Protein AF-A0A7X6UZK4-F1 (afdb_monomer_lite)

Foldseek 3Di:
DPPPPDPLQDDPPVVLVVQLVCQLVPDPCVVVPPDSVLSSQLSVQLQVQLSSVAPPVRCVVCVVSSVVSSVVSSVVSVPDPPDDD

Structure (mmCIF, N/CA/C/O backbone):
data_AF-A0A7X6UZK4-F1
#
_entry.id   AF-A0A7X6UZK4-F1
#
loop_
_atom_site.group_PDB
_atom_site.id
_atom_site.type_symbol
_atom_site.label_atom_id
_atom_site.label_alt_id
_atom_site.label_comp_id
_atom_site.label_asym_id
_atom_site.label_entity_id
_atom_site.label_seq_id
_atom_site.pdbx_PDB_ins_code
_atom_site.Cartn_x
_atom_site.Cartn_y
_atom_site.Cartn_z
_atom_site.occupancy
_atom_site.B_iso_or_equiv
_atom_site.auth_seq_id
_atom_site.auth_comp_id
_atom_site.auth_asym_id
_atom_site.auth_atom_id
_atom_site.pdbx_PDB_model_num
ATOM 1 N N . MET A 1 1 ? -0.855 34.009 6.506 1.00 35.38 1 MET A N 1
ATOM 2 C CA . MET A 1 1 ? -1.272 32.730 7.122 1.00 35.38 1 MET A CA 1
ATOM 3 C C . MET A 1 1 ? -0.849 31.612 6.186 1.00 35.38 1 MET A C 1
ATOM 5 O O . MET A 1 1 ? -1.402 31.514 5.100 1.00 35.38 1 MET A O 1
ATOM 9 N N . LEU A 1 2 ? 0.176 30.839 6.544 1.00 40.25 2 LEU A N 1
ATOM 10 C CA . LEU A 1 2 ? 0.567 29.660 5.770 1.00 40.25 2 LEU A CA 1
ATOM 11 C C . LEU A 1 2 ? -0.531 28.607 5.948 1.00 40.25 2 LEU A C 1
ATOM 13 O O . LEU A 1 2 ? -0.683 28.047 7.032 1.00 40.25 2 LEU A O 1
ATOM 17 N N . GLN A 1 3 ? -1.335 28.386 4.906 1.00 39.66 3 GLN A N 1
ATOM 18 C CA . GLN A 1 3 ? -2.220 27.230 4.821 1.00 39.66 3 GLN A CA 1
ATOM 19 C C . GLN A 1 3 ? -1.341 25.980 4.792 1.00 39.66 3 GLN A C 1
ATOM 21 O O . GLN A 1 3 ? -0.849 25.565 3.743 1.00 39.66 3 GLN A O 1
ATOM 26 N N . VAL A 1 4 ? -1.134 25.381 5.963 1.00 44.09 4 VAL A N 1
ATOM 27 C CA . VAL A 1 4 ? -0.650 24.008 6.084 1.00 44.09 4 VAL A CA 1
ATOM 28 C C . VAL A 1 4 ? -1.804 23.129 5.614 1.00 44.09 4 VAL A C 1
ATOM 30 O O . VAL A 1 4 ? -2.636 22.681 6.401 1.00 44.09 4 VAL A O 1
ATOM 33 N N . ASN A 1 5 ? -1.926 22.995 4.292 1.00 44.28 5 ASN A N 1
ATOM 34 C CA . ASN A 1 5 ? -2.872 22.092 3.662 1.00 44.28 5 ASN A CA 1
ATOM 35 C C . ASN A 1 5 ? -2.666 20.715 4.283 1.00 44.28 5 ASN A C 1
ATOM 37 O O . ASN A 1 5 ? -1.574 20.160 4.192 1.00 44.28 5 ASN A O 1
ATOM 41 N N . ALA A 1 6 ? -3.711 20.258 4.974 1.00 43.19 6 ALA A N 1
ATOM 42 C CA . ALA A 1 6 ? -3.891 18.954 5.584 1.00 43.19 6 ALA A CA 1
ATOM 43 C C . ALA A 1 6 ? -2.733 17.986 5.312 1.00 43.19 6 ALA A C 1
ATOM 45 O O . ALA A 1 6 ? -2.634 17.428 4.218 1.00 43.19 6 ALA A O 1
ATOM 46 N N . PHE A 1 7 ? -1.909 17.731 6.334 1.00 46.25 7 PHE A N 1
ATOM 47 C CA . PHE A 1 7 ? -1.245 16.440 6.471 1.00 46.25 7 PHE A CA 1
ATOM 48 C C . PHE A 1 7 ? -2.357 15.396 6.311 1.00 46.25 7 PHE A C 1
ATOM 50 O O . PHE A 1 7 ? -3.124 15.138 7.244 1.00 46.25 7 PHE A O 1
ATOM 57 N N . ALA A 1 8 ? -2.534 14.881 5.090 1.00 56.47 8 ALA A N 1
ATOM 58 C CA . ALA A 1 8 ? -3.374 13.731 4.828 1.00 56.47 8 ALA A CA 1
ATOM 59 C C . ALA A 1 8 ? -2.956 12.711 5.881 1.00 56.47 8 ALA A C 1
ATOM 61 O O . ALA A 1 8 ? -1.759 12.494 6.036 1.00 56.47 8 ALA A O 1
ATOM 62 N N . GLN A 1 9 ? -3.898 12.227 6.695 1.00 63.19 9 GLN A N 1
ATOM 63 C CA . GLN A 1 9 ? -3.611 11.344 7.826 1.00 63.19 9 GLN A CA 1
ATOM 64 C C . GLN A 1 9 ? -2.879 10.098 7.319 1.00 63.19 9 GLN A C 1
ATOM 66 O O . GLN A 1 9 ? -3.518 9.103 6.972 1.00 63.19 9 GLN A O 1
ATOM 71 N N . ARG A 1 10 ? -1.549 10.192 7.242 1.00 76.88 10 ARG A N 1
ATOM 72 C CA . ARG A 1 10 ? -0.667 9.122 6.807 1.00 76.88 10 ARG A CA 1
ATOM 73 C C . ARG A 1 10 ? -0.783 7.999 7.805 1.00 76.88 10 ARG A C 1
ATOM 75 O O . ARG A 1 10 ? -1.105 8.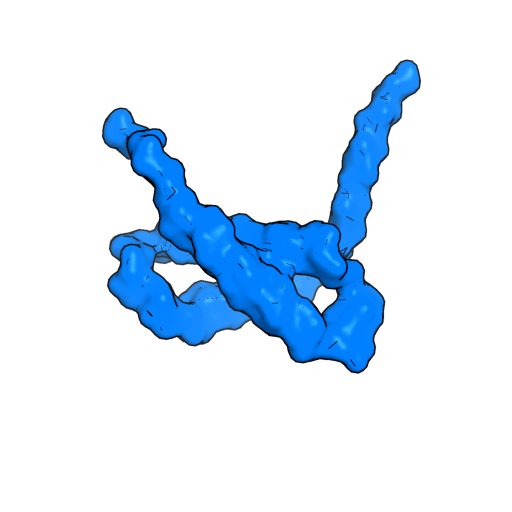208 8.983 1.00 76.88 10 ARG A O 1
ATOM 82 N N . TYR A 1 11 ? -0.579 6.792 7.312 1.00 90.12 11 TYR A N 1
ATOM 83 C CA . TYR A 1 11 ? -0.557 5.657 8.211 1.00 90.12 11 TYR A CA 1
ATOM 84 C C . TYR A 1 11 ? 0.746 5.721 9.018 1.00 90.12 11 TYR A C 1
ATOM 86 O O . TYR A 1 11 ? 1.684 6.421 8.626 1.00 90.12 11 TYR A O 1
ATOM 94 N N . PRO A 1 12 ? 0.825 5.042 10.172 1.00 94.06 12 PRO A N 1
ATOM 95 C CA . PRO A 1 12 ? 2.095 4.910 10.871 1.00 94.06 12 PRO A CA 1
ATOM 96 C C . PRO A 1 12 ? 3.173 4.378 9.919 1.00 94.06 12 PRO A C 1
ATOM 98 O O . PRO A 1 12 ? 2.902 3.474 9.132 1.00 94.06 12 PRO A O 1
ATOM 101 N N . VAL A 1 13 ? 4.392 4.916 10.005 1.00 92.12 13 VAL A N 1
ATOM 102 C CA . VAL A 1 13 ? 5.478 4.637 9.044 1.00 92.12 13 VAL A CA 1
ATOM 103 C C . VAL A 1 13 ? 5.742 3.138 8.874 1.00 92.12 13 VAL A C 1
ATOM 105 O O . VAL A 1 13 ? 5.893 2.672 7.752 1.00 92.12 13 VAL A O 1
ATOM 108 N N . LEU A 1 14 ? 5.721 2.368 9.967 1.00 94.38 14 LEU A N 1
ATOM 109 C CA . LEU A 1 14 ? 5.907 0.912 9.917 1.00 94.38 14 LEU A CA 1
ATOM 110 C C . LEU A 1 14 ? 4.828 0.205 9.083 1.00 94.38 14 LEU A C 1
ATOM 112 O O . LEU A 1 14 ? 5.128 -0.740 8.365 1.00 94.38 14 LEU A O 1
ATOM 116 N N . VAL A 1 15 ? 3.587 0.696 9.132 1.00 94.12 15 VAL A N 1
ATOM 117 C CA . VAL A 1 15 ? 2.482 0.165 8.325 1.00 94.12 15 VAL A CA 1
ATOM 118 C C . VAL A 1 15 ? 2.669 0.537 6.857 1.00 94.12 15 VAL A C 1
ATOM 120 O O . VAL A 1 15 ? 2.420 -0.289 5.987 1.00 94.12 15 VAL A O 1
ATOM 123 N N . GLU A 1 16 ? 3.115 1.760 6.558 1.00 92.75 16 GLU A N 1
ATOM 124 C CA . GLU A 1 16 ? 3.415 2.155 5.174 1.00 92.75 16 GLU A CA 1
ATOM 125 C C . GLU A 1 16 ? 4.542 1.308 4.580 1.00 92.75 16 GLU A C 1
ATOM 127 O O . GLU A 1 16 ? 4.429 0.862 3.438 1.00 92.75 16 GLU A O 1
ATOM 132 N N . TYR A 1 17 ? 5.582 1.033 5.370 1.00 93.62 17 TYR A N 1
ATOM 133 C CA . TYR A 1 17 ? 6.680 0.158 4.974 1.00 93.62 17 TYR A CA 1
ATOM 134 C C . TYR A 1 17 ? 6.187 -1.264 4.690 1.00 93.62 17 TYR A C 1
ATOM 136 O O . TYR A 1 17 ? 6.464 -1.817 3.630 1.00 93.62 17 TYR A O 1
ATOM 144 N N . GLU A 1 18 ? 5.369 -1.831 5.578 1.00 93.81 18 GLU A N 1
ATOM 145 C CA . GLU A 1 18 ? 4.815 -3.170 5.381 1.00 93.81 18 GLU A CA 1
ATOM 146 C C . GLU A 1 18 ? 3.894 -3.251 4.152 1.00 93.81 18 GLU A C 1
ATOM 148 O O . GLU A 1 18 ? 3.956 -4.212 3.385 1.00 93.81 18 GLU A O 1
ATOM 153 N N . LEU A 1 19 ? 3.051 -2.238 3.926 1.00 92.81 19 LEU A N 1
ATOM 154 C CA . LEU A 1 19 ? 2.202 -2.163 2.734 1.00 92.81 19 LEU A CA 1
ATOM 155 C C . LEU A 1 19 ? 3.036 -2.077 1.450 1.00 92.81 19 LEU A C 1
ATOM 157 O O . LEU A 1 19 ? 2.669 -2.692 0.447 1.00 92.81 19 LEU A O 1
ATOM 161 N N . MET A 1 20 ? 4.150 -1.343 1.484 1.00 92.88 20 MET A N 1
ATOM 162 C CA . MET A 1 20 ? 5.082 -1.238 0.364 1.00 92.88 20 MET A CA 1
ATOM 163 C C . MET A 1 20 ? 5.730 -2.588 0.052 1.00 92.88 20 MET A C 1
ATOM 165 O O . MET A 1 20 ? 5.624 -3.068 -1.075 1.00 92.88 2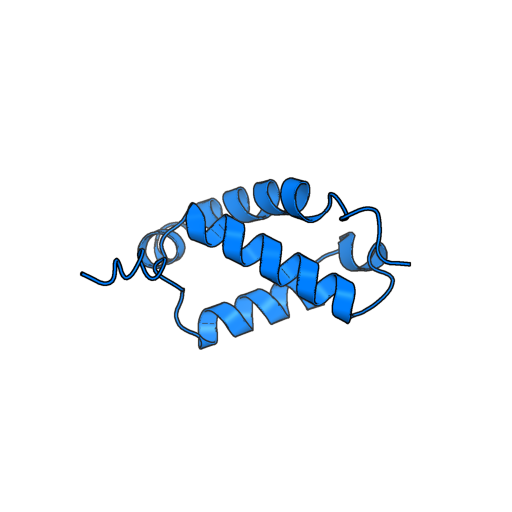0 MET A O 1
ATOM 169 N N . GLU A 1 21 ? 6.331 -3.229 1.056 1.00 91.81 21 GLU A N 1
ATOM 170 C CA . GLU A 1 21 ? 6.974 -4.541 0.923 1.00 91.81 21 GLU A CA 1
ATOM 171 C C . GLU A 1 21 ? 5.990 -5.596 0.404 1.00 91.81 21 GLU A C 1
ATOM 173 O O . GLU A 1 21 ? 6.292 -6.346 -0.526 1.00 91.81 21 GLU A O 1
ATOM 178 N N . ARG A 1 22 ? 4.760 -5.615 0.934 1.00 90.31 22 ARG A N 1
ATOM 179 C CA . ARG A 1 22 ? 3.697 -6.523 0.471 1.00 90.31 22 ARG A CA 1
ATOM 180 C C . ARG A 1 22 ? 3.248 -6.231 -0.960 1.00 90.31 22 ARG A C 1
ATOM 182 O O . ARG A 1 22 ? 2.922 -7.165 -1.685 1.00 90.31 22 ARG A O 1
ATOM 189 N N . CYS A 1 23 ? 3.216 -4.968 -1.382 1.00 90.50 23 CYS A N 1
ATOM 190 C CA . CYS A 1 23 ? 2.878 -4.616 -2.761 1.00 90.50 23 CYS A CA 1
ATOM 191 C C . CYS A 1 23 ? 3.964 -5.086 -3.738 1.00 90.50 23 CYS A C 1
ATOM 193 O O . CYS A 1 23 ? 3.656 -5.735 -4.735 1.00 90.50 23 CYS A O 1
ATOM 195 N N . ILE A 1 24 ? 5.232 -4.822 -3.418 1.00 87.81 24 ILE A N 1
ATOM 196 C CA . ILE A 1 24 ? 6.376 -5.200 -4.256 1.00 87.81 24 ILE A CA 1
ATOM 197 C C . ILE A 1 24 ? 6.500 -6.727 -4.357 1.00 87.81 24 ILE A C 1
ATOM 199 O O . ILE A 1 24 ? 6.683 -7.257 -5.451 1.00 87.81 24 ILE A O 1
ATOM 203 N N . SER A 1 25 ? 6.362 -7.438 -3.235 1.00 84.56 25 SER A N 1
ATOM 204 C CA . SER A 1 25 ? 6.493 -8.903 -3.181 1.00 84.56 25 SER A CA 1
ATOM 205 C C . SER A 1 25 ? 5.262 -9.663 -3.684 1.00 84.56 25 SER A C 1
ATOM 207 O O . SER A 1 25 ? 5.394 -10.779 -4.186 1.00 84.56 25 SER A O 1
ATOM 209 N N . GLY A 1 26 ? 4.064 -9.088 -3.537 1.00 74.06 26 GLY A N 1
ATOM 210 C CA . GLY A 1 26 ? 2.795 -9.781 -3.760 1.00 74.06 26 GLY A CA 1
ATOM 211 C C . GLY A 1 26 ? 2.100 -9.489 -5.089 1.00 74.06 26 GLY A C 1
ATOM 212 O O . GLY A 1 26 ? 1.204 -10.245 -5.470 1.00 74.06 26 GLY A O 1
ATOM 213 N N . ASP A 1 27 ? 2.449 -8.416 -5.807 1.00 62.62 27 ASP A N 1
ATOM 214 C CA . ASP A 1 27 ? 1.710 -8.073 -7.021 1.00 62.62 27 ASP A CA 1
ATOM 215 C C . ASP A 1 27 ? 2.103 -8.992 -8.187 1.00 62.62 27 ASP A C 1
ATOM 217 O O . ASP A 1 27 ? 3.210 -8.921 -8.714 1.00 62.62 27 ASP A O 1
ATOM 221 N N . ALA A 1 28 ? 1.180 -9.832 -8.660 1.00 54.44 28 ALA A N 1
ATOM 222 C CA . ALA A 1 28 ? 1.353 -10.593 -9.899 1.00 54.44 28 ALA A CA 1
ATOM 223 C C . ALA A 1 28 ? 1.563 -9.674 -11.126 1.00 54.44 28 ALA A C 1
ATOM 225 O O . ALA A 1 28 ? 2.151 -10.102 -12.124 1.00 54.44 28 ALA A O 1
ATOM 226 N N . ARG A 1 29 ? 1.133 -8.400 -11.047 1.00 56.12 29 ARG A N 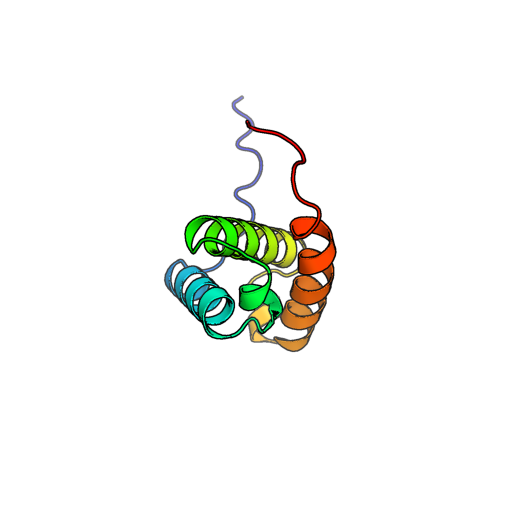1
ATOM 227 C CA . ARG A 1 29 ? 1.408 -7.351 -12.043 1.00 56.12 29 ARG A CA 1
ATOM 228 C C . ARG A 1 29 ? 2.838 -6.808 -11.973 1.00 56.12 29 ARG A C 1
ATOM 230 O O . ARG A 1 29 ? 3.225 -6.108 -12.906 1.00 56.12 29 ARG A O 1
ATOM 237 N N . SER A 1 30 ? 3.648 -7.170 -10.969 1.00 53.88 30 SER A N 1
ATOM 238 C CA . SER A 1 30 ? 5.102 -6.903 -10.952 1.00 53.88 30 SER A CA 1
ATOM 239 C C . SER A 1 30 ? 5.791 -7.391 -12.229 1.00 53.88 30 SER A C 1
ATOM 241 O O . SER A 1 30 ? 6.699 -6.735 -12.723 1.00 53.88 30 SER A O 1
ATOM 243 N N . ARG A 1 31 ? 5.271 -8.459 -12.854 1.00 55.41 31 ARG A N 1
ATOM 244 C CA . ARG A 1 31 ? 5.724 -8.966 -14.162 1.00 55.41 31 ARG A CA 1
ATOM 245 C C . ARG A 1 31 ? 5.596 -7.954 -15.309 1.00 55.41 31 ARG A C 1
ATOM 247 O O . ARG A 1 31 ? 6.267 -8.109 -16.320 1.00 55.41 31 ARG A O 1
ATOM 254 N N . GLY A 1 32 ? 4.723 -6.951 -15.183 1.00 62.09 32 GLY A N 1
ATOM 255 C CA . GLY A 1 32 ? 4.542 -5.874 -16.164 1.00 62.09 32 GLY A CA 1
ATOM 256 C C . GLY A 1 32 ? 5.428 -4.645 -15.923 1.00 62.09 32 GLY A C 1
ATOM 257 O O . GLY A 1 32 ? 5.457 -3.741 -16.765 1.00 62.09 32 GLY A O 1
ATOM 258 N N . TYR A 1 33 ? 6.138 -4.593 -14.793 1.00 70.00 33 TYR A N 1
ATOM 259 C CA . TYR A 1 33 ? 7.081 -3.531 -14.461 1.00 70.00 33 TYR A CA 1
ATOM 260 C C . TYR A 1 33 ? 8.502 -4.015 -14.740 1.00 70.00 33 TYR A C 1
ATOM 262 O O . TYR A 1 33 ? 9.010 -4.925 -14.098 1.00 70.00 33 TYR A O 1
ATOM 270 N N . ASN A 1 34 ? 9.157 -3.384 -15.713 1.00 71.75 34 ASN A N 1
ATOM 271 C CA . ASN A 1 34 ? 10.476 -3.814 -16.188 1.00 71.75 34 ASN A CA 1
ATOM 272 C C . ASN A 1 34 ? 11.617 -3.498 -15.205 1.00 71.75 34 ASN A C 1
ATOM 274 O O . ASN A 1 34 ? 12.743 -3.933 -15.425 1.00 71.75 34 ASN A O 1
ATOM 278 N N . THR A 1 35 ? 11.353 -2.703 -14.164 1.00 81.19 35 THR A N 1
ATOM 279 C CA . THR A 1 35 ? 12.340 -2.316 -13.153 1.00 81.19 35 THR A CA 1
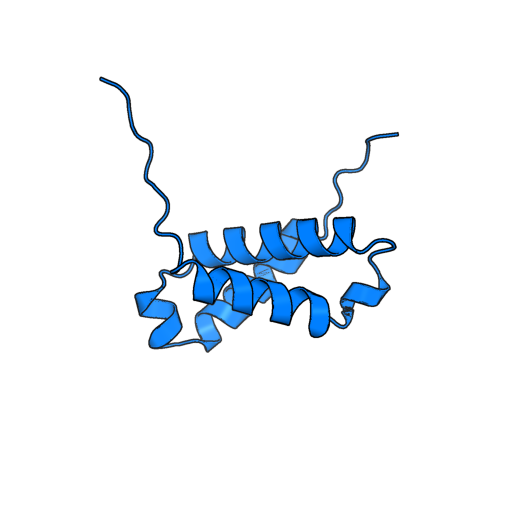ATOM 280 C C . THR A 1 35 ? 11.708 -2.274 -11.767 1.00 81.19 35 THR A C 1
ATOM 282 O O . THR A 1 35 ? 10.521 -1.968 -11.615 1.00 81.19 35 THR A O 1
ATOM 285 N N . HIS A 1 36 ? 12.530 -2.539 -10.751 1.00 82.50 36 HIS A N 1
ATOM 286 C CA . HIS A 1 36 ? 12.144 -2.414 -9.347 1.00 82.50 36 HIS A CA 1
ATOM 287 C C . HIS A 1 36 ? 11.679 -0.988 -9.011 1.00 82.50 36 HIS A C 1
ATOM 289 O O . HIS A 1 36 ? 10.660 -0.812 -8.351 1.00 82.50 36 HIS A O 1
ATOM 295 N N . ASP A 1 37 ? 12.350 0.030 -9.555 1.00 83.50 37 ASP A N 1
ATOM 296 C CA . ASP A 1 37 ? 11.981 1.438 -9.359 1.00 83.50 37 ASP A CA 1
ATOM 297 C C . ASP A 1 37 ? 10.576 1.748 -9.888 1.00 83.50 37 ASP A C 1
ATOM 299 O O . ASP A 1 37 ? 9.788 2.433 -9.236 1.00 83.50 37 ASP A O 1
ATOM 303 N N . ALA A 1 38 ? 10.220 1.213 -11.061 1.00 83.69 38 ALA A N 1
ATOM 304 C CA . ALA A 1 38 ? 8.894 1.421 -11.631 1.00 83.69 38 ALA A CA 1
ATOM 305 C C . ALA A 1 38 ? 7.804 0.739 -10.787 1.00 83.69 38 ALA A C 1
ATOM 307 O O . ALA A 1 38 ? 6.709 1.287 -10.640 1.00 83.69 38 ALA A O 1
ATOM 308 N N . LEU A 1 39 ? 8.117 -0.421 -10.200 1.00 86.00 39 LEU A N 1
ATOM 309 C CA . LEU A 1 39 ? 7.237 -1.122 -9.269 1.00 86.00 39 LEU A CA 1
ATOM 310 C C . LEU A 1 39 ? 7.082 -0.354 -7.947 1.00 86.00 39 LEU A C 1
ATOM 312 O O . LEU A 1 39 ? 5.958 -0.180 -7.482 1.00 86.00 39 LEU A O 1
ATOM 316 N N . GLN A 1 40 ? 8.169 0.184 -7.387 1.00 89.00 40 GLN A N 1
ATOM 317 C CA . GLN A 1 40 ? 8.130 1.048 -6.202 1.00 89.00 40 GLN A CA 1
ATOM 318 C C . GLN A 1 40 ? 7.256 2.284 -6.426 1.00 89.00 40 GLN A C 1
ATOM 320 O O . GLN A 1 40 ? 6.396 2.585 -5.599 1.00 89.00 40 GLN A O 1
ATOM 325 N N . VAL A 1 41 ? 7.424 2.977 -7.557 1.00 89.38 41 VAL A N 1
ATOM 326 C CA . VAL A 1 41 ? 6.611 4.157 -7.903 1.00 89.38 41 VAL A CA 1
ATOM 327 C C . VAL A 1 41 ? 5.133 3.790 -8.034 1.00 89.38 41 VAL A C 1
ATOM 329 O O . VAL A 1 41 ? 4.262 4.511 -7.541 1.00 89.38 41 VAL A O 1
ATOM 332 N N . PHE A 1 42 ? 4.831 2.656 -8.666 1.00 89.50 42 PHE A N 1
ATOM 333 C CA . PHE A 1 42 ? 3.463 2.164 -8.776 1.00 89.50 42 PHE A CA 1
ATOM 334 C C . PHE A 1 42 ? 2.847 1.832 -7.410 1.00 89.50 42 PHE A C 1
ATOM 336 O O . PHE A 1 42 ? 1.721 2.254 -7.125 1.00 89.50 42 PHE A O 1
ATOM 343 N N . CYS A 1 43 ? 3.579 1.112 -6.559 1.00 91.56 43 CYS A N 1
ATOM 344 C CA . CYS A 1 43 ? 3.130 0.751 -5.221 1.00 91.56 43 CYS A CA 1
ATOM 345 C C . CYS A 1 43 ? 2.907 1.992 -4.354 1.00 91.56 43 CYS A C 1
ATOM 347 O O . CYS A 1 43 ? 1.840 2.120 -3.753 1.00 91.56 43 CYS A O 1
ATOM 349 N N . ALA A 1 44 ? 3.839 2.950 -4.368 1.00 92.06 44 ALA A N 1
ATOM 350 C CA . ALA A 1 44 ? 3.693 4.225 -3.670 1.00 92.06 44 ALA A CA 1
ATOM 351 C C . ALA A 1 44 ? 2.423 4.966 -4.107 1.00 92.06 44 ALA A C 1
ATOM 353 O O . ALA A 1 44 ? 1.575 5.276 -3.270 1.00 92.06 44 ALA A O 1
ATOM 354 N N . CYS A 1 45 ? 2.230 5.151 -5.418 1.00 92.44 45 CYS A N 1
ATOM 355 C CA . CYS A 1 45 ? 1.030 5.794 -5.958 1.00 92.44 45 CYS A CA 1
ATOM 356 C C . CYS A 1 45 ? -0.252 5.087 -5.496 1.00 92.44 45 CYS A C 1
ATOM 358 O O . CYS A 1 45 ? -1.213 5.728 -5.066 1.00 92.44 45 CYS A O 1
ATOM 360 N N . THR A 1 46 ? -0.269 3.755 -5.566 1.00 92.75 46 THR A N 1
ATOM 361 C CA . THR A 1 46 ? -1.457 2.958 -5.246 1.00 92.75 46 THR A CA 1
ATOM 362 C C . THR A 1 46 ? -1.809 3.053 -3.761 1.00 92.75 46 THR A C 1
ATOM 364 O O . THR A 1 46 ? -2.977 3.252 -3.414 1.00 92.75 46 THR A O 1
ATOM 367 N N . ILE A 1 47 ? -0.806 2.958 -2.881 1.00 93.56 47 ILE A N 1
ATOM 368 C CA . ILE A 1 47 ? -0.974 3.090 -1.429 1.00 93.56 47 ILE A CA 1
ATOM 369 C C . ILE A 1 47 ? -1.480 4.492 -1.086 1.00 93.56 47 ILE A C 1
ATOM 371 O O . ILE A 1 47 ? -2.480 4.620 -0.379 1.00 93.56 47 ILE A O 1
ATOM 375 N N . GLU A 1 48 ? -0.853 5.540 -1.623 1.00 93.50 48 GLU A N 1
ATOM 376 C CA . GLU A 1 48 ? -1.247 6.928 -1.363 1.00 93.50 48 GLU A CA 1
ATOM 377 C C . GLU A 1 48 ? -2.694 7.206 -1.793 1.00 93.50 48 GLU A C 1
ATOM 379 O O . GLU A 1 48 ? -3.473 7.820 -1.061 1.00 93.50 48 GLU A O 1
ATOM 384 N N . GLU A 1 49 ? -3.098 6.734 -2.972 1.00 93.06 49 GLU A N 1
ATOM 385 C CA . GLU A 1 49 ? -4.467 6.892 -3.463 1.00 93.06 49 GLU A CA 1
ATOM 386 C C . GLU A 1 49 ? -5.490 6.115 -2.622 1.00 93.06 49 GLU A C 1
ATOM 388 O O . GLU A 1 49 ? -6.587 6.623 -2.363 1.00 93.06 49 GLU A O 1
ATOM 393 N N . ALA A 1 50 ? -5.133 4.928 -2.126 1.00 93.38 50 ALA A N 1
ATOM 394 C CA . ALA A 1 50 ? -5.978 4.170 -1.207 1.00 93.38 50 ALA A CA 1
ATOM 395 C C . ALA A 1 50 ? -6.135 4.886 0.148 1.00 93.38 50 ALA A C 1
ATOM 397 O O . ALA A 1 50 ? -7.250 5.004 0.668 1.00 93.38 50 ALA A O 1
ATOM 398 N N . GLN A 1 51 ? -5.049 5.438 0.695 1.00 93.88 51 GLN A N 1
ATOM 399 C CA . GLN A 1 51 ? -5.054 6.183 1.958 1.00 93.88 51 GLN A CA 1
ATO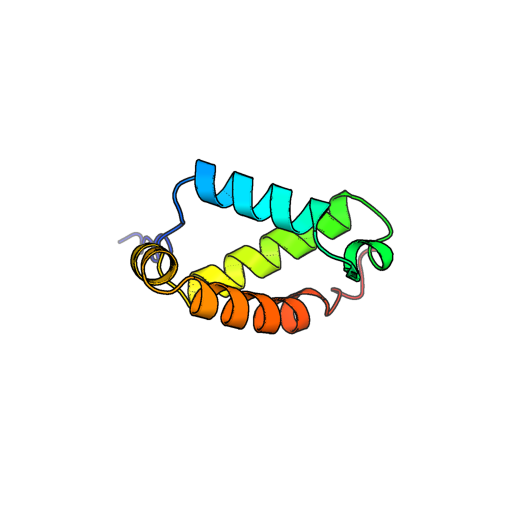M 400 C C . GLN A 1 51 ? -5.889 7.471 1.890 1.00 93.88 51 GLN A C 1
ATOM 402 O O . GLN A 1 51 ? -6.552 7.828 2.866 1.00 93.88 51 GLN A O 1
ATOM 407 N N . LYS A 1 52 ? -5.952 8.137 0.726 1.00 91.69 52 LYS A N 1
ATOM 408 C CA . LYS A 1 52 ? -6.865 9.278 0.503 1.00 91.69 52 LYS A CA 1
ATOM 409 C C . LYS A 1 52 ? -8.339 8.897 0.681 1.00 91.69 52 LYS A C 1
ATOM 411 O O . LYS A 1 52 ? -9.166 9.766 0.956 1.00 91.69 52 LYS A O 1
ATOM 416 N N . LYS A 1 53 ? -8.692 7.619 0.502 1.00 92.44 53 LYS A N 1
ATOM 417 C CA . LYS A 1 53 ? -10.069 7.110 0.611 1.00 92.44 53 LYS A CA 1
ATOM 418 C C . LYS A 1 53 ? -10.354 6.437 1.949 1.00 92.44 53 LYS A C 1
ATOM 420 O O . LYS A 1 53 ? -11.485 6.502 2.429 1.00 92.44 53 LYS A O 1
ATOM 425 N N . VAL A 1 54 ? -9.356 5.802 2.557 1.00 93.44 54 VAL A N 1
ATOM 426 C CA . VAL A 1 54 ? -9.523 5.016 3.782 1.00 93.44 54 VAL A CA 1
ATOM 427 C C . VAL A 1 54 ? -8.568 5.528 4.851 1.00 93.44 54 VAL A C 1
ATOM 429 O O . VAL A 1 54 ? -7.355 5.423 4.722 1.00 93.44 54 VAL A O 1
ATOM 432 N N . LYS A 1 55 ? -9.110 6.052 5.955 1.00 92.19 55 LYS A N 1
ATOM 433 C CA . LYS A 1 55 ? -8.311 6.448 7.128 1.00 92.19 55 LYS A CA 1
ATOM 434 C C . LYS A 1 55 ? -7.771 5.220 7.861 1.00 92.19 55 LYS A C 1
ATOM 436 O O . LYS A 1 55 ? -8.460 4.204 7.930 1.00 92.19 55 LYS A O 1
ATOM 441 N N . TYR A 1 56 ? -6.623 5.348 8.527 1.00 91.31 56 TYR A N 1
ATOM 442 C CA . TYR A 1 56 ? -5.971 4.233 9.230 1.00 91.31 56 TYR A CA 1
ATOM 443 C C . TYR A 1 56 ? -6.897 3.506 10.222 1.00 91.31 56 TYR A C 1
ATOM 445 O O . TYR A 1 56 ? -7.054 2.290 10.168 1.00 91.31 56 TYR A O 1
ATOM 453 N N . LYS A 1 57 ? -7.626 4.252 11.067 1.00 91.38 57 LYS A N 1
ATOM 454 C CA . LYS A 1 57 ? -8.602 3.666 12.009 1.00 91.38 57 LYS A CA 1
ATOM 455 C C . LYS A 1 57 ? -9.709 2.862 11.312 1.00 91.38 57 LYS A C 1
ATOM 457 O O . LYS A 1 57 ? -10.248 1.934 11.905 1.00 91.38 57 LYS A O 1
ATOM 462 N N . ALA A 1 58 ? -10.084 3.237 10.088 1.00 89.56 58 ALA A N 1
ATOM 463 C CA . ALA A 1 58 ? -11.080 2.512 9.304 1.00 89.56 58 ALA A CA 1
ATOM 464 C C . ALA A 1 58 ? -10.478 1.261 8.653 1.00 89.56 58 ALA A C 1
ATOM 466 O O . ALA A 1 58 ? -11.146 0.232 8.643 1.00 89.56 58 ALA A O 1
ATOM 467 N N . MET A 1 59 ? -9.223 1.330 8.192 1.00 91.88 59 MET A N 1
ATOM 468 C CA . MET A 1 59 ? -8.479 0.162 7.711 1.00 91.88 59 MET A CA 1
ATOM 469 C C . MET A 1 59 ? -8.402 -0.919 8.793 1.00 91.88 59 MET A C 1
ATOM 471 O O . MET A 1 59 ? -8.735 -2.062 8.517 1.00 91.88 59 MET A O 1
ATOM 475 N N . LEU A 1 60 ? -8.042 -0.558 10.031 1.00 91.75 60 LEU A N 1
ATOM 476 C CA . LEU A 1 60 ? -7.928 -1.522 11.134 1.00 91.75 60 LEU A CA 1
ATOM 477 C C . LEU A 1 60 ? -9.244 -2.244 11.452 1.00 91.75 60 LEU A C 1
ATOM 479 O O . LEU A 1 60 ? -9.233 -3.402 11.847 1.00 91.75 60 LEU A O 1
ATOM 483 N N . LYS A 1 61 ? -10.383 -1.561 11.294 1.00 94.06 61 LYS A N 1
ATOM 484 C CA . LYS A 1 61 ? -11.706 -2.150 11.550 1.00 94.06 61 LYS A CA 1
ATOM 485 C C . LYS A 1 61 ? -12.218 -2.990 10.383 1.00 94.06 61 LYS A C 1
ATOM 487 O O . LYS A 1 61 ? -13.006 -3.900 10.608 1.00 94.06 61 LYS A O 1
ATOM 492 N N . LYS A 1 62 ? -11.865 -2.598 9.157 1.00 93.69 62 LYS A N 1
ATOM 493 C CA . LYS A 1 62 ? -12.397 -3.132 7.897 1.00 93.69 62 LYS A CA 1
ATOM 494 C C . LYS A 1 62 ? -11.303 -3.147 6.822 1.00 93.69 62 LYS A C 1
ATOM 496 O O . LYS A 1 62 ? -11.323 -2.291 5.925 1.00 93.69 62 LYS A O 1
ATOM 501 N N . PRO A 1 63 ? -10.322 -4.062 6.910 1.00 92.12 63 PRO A N 1
ATOM 502 C CA . PRO A 1 63 ? -9.204 -4.127 5.967 1.00 92.12 63 PRO A CA 1
ATOM 503 C C . PRO A 1 63 ? -9.666 -4.369 4.523 1.00 92.12 63 PRO A C 1
ATOM 505 O O . PRO A 1 63 ? -9.041 -3.888 3.578 1.00 92.12 63 PRO A O 1
ATOM 508 N N . GLU A 1 64 ? -10.816 -5.016 4.332 1.00 94.06 64 GLU A N 1
ATOM 509 C CA . GLU A 1 64 ? -11.437 -5.245 3.030 1.00 94.06 64 GLU A CA 1
ATOM 510 C C . GLU A 1 64 ? -11.748 -3.942 2.279 1.00 94.06 64 GLU A C 1
ATOM 512 O O . GLU A 1 64 ? -11.615 -3.886 1.055 1.00 94.06 64 GLU A O 1
ATOM 517 N N . ARG A 1 65 ? -12.074 -2.860 3.001 1.00 93.38 65 ARG A N 1
ATOM 518 C CA . ARG A 1 65 ? -12.310 -1.539 2.396 1.00 93.38 65 ARG A CA 1
ATOM 519 C C . ARG A 1 65 ? -11.030 -0.926 1.851 1.00 93.38 65 ARG A C 1
ATOM 521 O O . ARG A 1 65 ? -11.060 -0.275 0.808 1.00 93.38 65 ARG A O 1
ATOM 528 N N . PHE A 1 66 ? -9.914 -1.129 2.548 1.00 93.81 66 PHE A N 1
ATOM 529 C CA . PHE A 1 66 ? -8.613 -0.709 2.044 1.00 93.81 66 PHE A CA 1
ATOM 530 C C . PHE A 1 66 ? -8.231 -1.527 0.813 1.00 93.81 66 PHE A C 1
ATOM 532 O O . PHE A 1 66 ? -7.854 -0.941 -0.193 1.00 93.81 66 PHE A O 1
ATOM 539 N N . ALA A 1 67 ? -8.420 -2.850 0.841 1.00 92.31 67 ALA A N 1
ATOM 540 C CA . ALA A 1 67 ? -8.148 -3.706 -0.312 1.00 92.31 67 ALA A CA 1
ATOM 541 C C . ALA A 1 67 ? -8.971 -3.303 -1.552 1.00 92.31 67 ALA A C 1
ATOM 543 O O . ALA A 1 67 ? -8.456 -3.295 -2.669 1.00 92.31 67 ALA A O 1
ATOM 544 N N . GLU A 1 68 ? -10.240 -2.925 -1.377 1.00 93.75 68 GLU A N 1
ATOM 545 C CA . GLU A 1 68 ? -11.072 -2.416 -2.471 1.00 93.75 68 GLU A CA 1
ATOM 546 C C . GLU A 1 68 ? -10.565 -1.071 -3.013 1.00 93.75 68 GLU A C 1
ATOM 548 O O . GLU A 1 68 ? -10.443 -0.901 -4.229 1.00 93.75 68 GLU A O 1
ATOM 553 N N . ALA A 1 69 ? -10.241 -0.123 -2.127 1.00 93.56 69 ALA A N 1
ATOM 554 C CA . ALA A 1 69 ? -9.681 1.169 -2.516 1.00 93.56 69 ALA A CA 1
ATOM 555 C C . ALA A 1 69 ? -8.331 1.012 -3.232 1.00 93.56 69 ALA A C 1
ATOM 557 O O . ALA A 1 69 ? -8.093 1.670 -4.242 1.00 93.56 69 ALA A O 1
ATOM 558 N N . PHE A 1 70 ? -7.494 0.095 -2.750 1.00 92.62 70 PHE A N 1
ATOM 559 C CA . PHE A 1 70 ? -6.206 -0.253 -3.331 1.00 92.62 70 PHE A CA 1
ATOM 560 C C . PHE A 1 70 ? -6.362 -0.807 -4.749 1.00 92.62 70 PHE A C 1
ATOM 562 O O . PHE A 1 70 ? -5.757 -0.275 -5.673 1.00 92.62 70 PHE A O 1
ATOM 569 N N . ARG A 1 71 ? -7.245 -1.793 -4.972 1.00 90.94 71 ARG A N 1
ATOM 570 C CA . ARG A 1 71 ? -7.513 -2.327 -6.323 1.00 90.94 71 ARG A CA 1
ATOM 571 C C . ARG A 1 71 ? -7.971 -1.242 -7.300 1.00 90.94 71 ARG A C 1
ATOM 573 O O . ARG A 1 71 ? -7.471 -1.176 -8.416 1.00 90.94 71 ARG A O 1
ATOM 580 N N . LYS A 1 72 ? -8.867 -0.344 -6.874 1.00 91.38 72 LYS A N 1
ATOM 581 C CA . LYS A 1 72 ? -9.301 0.797 -7.705 1.00 91.38 72 LYS A CA 1
ATOM 582 C C . LYS A 1 72 ? -8.154 1.771 -7.994 1.00 91.38 72 LYS A C 1
ATOM 584 O O . LYS A 1 72 ? -8.090 2.348 -9.079 1.00 91.38 72 LYS A O 1
ATOM 589 N N . ALA A 1 73 ? -7.249 1.964 -7.036 1.00 91.94 73 ALA A N 1
ATOM 590 C CA . ALA A 1 73 ? -6.075 2.810 -7.203 1.00 91.94 73 ALA A CA 1
ATOM 591 C C . ALA A 1 73 ? -5.057 2.217 -8.191 1.00 91.94 73 ALA A C 1
ATOM 593 O O . ALA A 1 73 ? -4.449 2.979 -8.942 1.00 91.94 73 ALA A O 1
ATOM 594 N N . GLN A 1 74 ? -4.928 0.887 -8.277 1.00 89.31 74 GLN A N 1
ATOM 595 C CA . GLN A 1 74 ? -4.024 0.238 -9.234 1.00 89.31 74 GLN A CA 1
ATOM 596 C C . GLN A 1 74 ? -4.350 0.638 -10.679 1.00 89.31 74 GLN A C 1
ATOM 598 O O . GLN A 1 74 ? -3.448 0.924 -11.462 1.00 89.31 74 GLN A O 1
ATOM 603 N N . ASP A 1 75 ? -5.626 0.731 -11.053 1.00 85.06 75 ASP A N 1
ATOM 604 C CA . ASP A 1 75 ? -6.021 1.120 -12.416 1.00 85.06 75 ASP A CA 1
ATOM 605 C C . ASP A 1 75 ? -5.749 2.604 -12.709 1.00 85.06 75 ASP A C 1
ATOM 607 O O . ASP A 1 75 ? -5.511 2.997 -13.853 1.00 85.06 75 ASP A O 1
ATOM 611 N N . LYS A 1 76 ? -5.737 3.446 -11.670 1.00 86.31 76 LYS A N 1
ATOM 612 C CA . LYS A 1 76 ? -5.331 4.851 -11.776 1.00 86.31 76 LYS A CA 1
ATOM 613 C C . LYS A 1 76 ? -3.812 4.979 -11.920 1.00 86.31 76 LYS A C 1
ATOM 615 O O . LYS A 1 76 ? -3.355 5.743 -12.764 1.00 86.31 76 LYS A O 1
ATOM 620 N N . CYS A 1 77 ? -3.054 4.223 -11.130 1.00 87.94 77 CYS A N 1
ATOM 621 C CA . CYS A 1 77 ? -1.593 4.296 -11.054 1.00 87.94 77 CYS A CA 1
ATOM 622 C C . CYS A 1 77 ? -0.867 3.475 -12.135 1.00 87.94 77 CYS A C 1
ATOM 624 O O . CYS A 1 77 ? 0.296 3.735 -12.430 1.00 87.94 77 CYS A O 1
ATOM 626 N N . SER A 1 78 ? -1.540 2.507 -12.762 1.00 80.19 78 SER A N 1
ATOM 627 C CA . SER A 1 78 ? -1.007 1.721 -13.890 1.00 80.19 78 SER A CA 1
ATOM 628 C C . SER A 1 78 ? -1.061 2.462 -15.227 1.00 80.19 78 SER A C 1
ATOM 630 O O . SER A 1 78 ? -0.356 2.093 -16.171 1.00 80.19 78 SER A O 1
ATOM 632 N N . LYS A 1 79 ? -1.844 3.546 -15.321 1.00 64.44 79 LYS A N 1
ATOM 633 C CA . LYS A 1 79 ? -1.802 4.478 -16.452 1.00 64.44 79 LYS A CA 1
ATOM 634 C C . LYS A 1 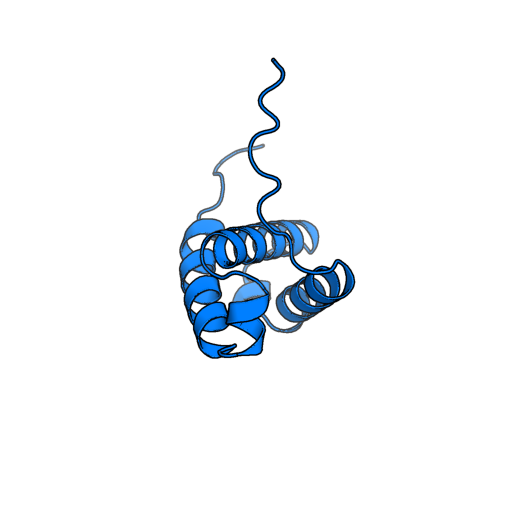79 ? -0.467 5.219 -16.407 1.00 64.44 79 LYS A C 1
ATOM 636 O O . LYS A 1 79 ? -0.358 6.273 -15.791 1.00 64.44 79 LYS A O 1
ATOM 641 N N . ARG A 1 80 ? 0.557 4.624 -17.035 1.00 51.72 80 ARG A N 1
ATOM 642 C CA . ARG A 1 80 ? 1.891 5.214 -17.229 1.00 51.72 80 ARG A CA 1
ATOM 643 C C . ARG A 1 80 ? 1.766 6.720 -17.507 1.00 51.72 80 ARG A C 1
ATOM 645 O O . ARG A 1 80 ? 1.003 7.074 -18.411 1.00 51.72 80 ARG A O 1
ATOM 652 N N . PRO A 1 81 ? 2.582 7.602 -16.907 1.00 44.69 81 PRO A N 1
ATOM 653 C CA . PRO A 1 81 ? 2.995 8.775 -17.655 1.00 44.69 81 PRO A CA 1
ATOM 654 C C . PRO A 1 81 ? 3.715 8.255 -18.908 1.00 44.69 81 PRO A C 1
ATOM 656 O O . PRO A 1 81 ? 4.814 7.702 -18.842 1.00 44.69 81 PRO A O 1
ATOM 659 N N . LYS A 1 82 ? 3.064 8.348 -20.071 1.00 41.03 82 LYS A N 1
ATOM 660 C CA . LYS A 1 82 ? 3.790 8.298 -21.340 1.00 41.03 82 LYS A CA 1
ATOM 661 C C . LYS A 1 82 ? 4.757 9.482 -21.316 1.00 41.03 82 LYS A C 1
ATOM 663 O O . LYS A 1 82 ? 4.306 10.618 -21.334 1.00 41.03 82 LYS A O 1
ATOM 668 N N . GLY A 1 83 ? 6.057 9.209 -21.293 1.00 45.34 83 GLY A N 1
ATOM 669 C CA . GLY A 1 83 ? 7.077 10.215 -21.583 1.00 45.34 83 GLY A CA 1
ATOM 670 C C . GLY A 1 83 ? 7.911 10.644 -20.382 1.00 45.34 83 GLY A C 1
ATOM 671 O O . GLY A 1 83 ? 7.529 11.517 -19.610 1.00 45.34 83 GLY A O 1
ATOM 672 N N . ARG A 1 84 ? 9.104 10.063 -20.303 1.00 42.19 84 ARG A N 1
ATOM 673 C CA . ARG A 1 84 ? 10.364 10.804 -20.187 1.00 42.19 84 ARG A CA 1
ATOM 674 C C . ARG A 1 84 ? 11.453 9.906 -20.786 1.00 42.19 84 ARG A C 1
ATOM 676 O O . ARG A 1 84 ? 12.042 9.083 -20.096 1.00 42.19 84 ARG A O 1
ATOM 683 N N . ARG A 1 85 ? 11.548 9.960 -22.118 1.00 37.53 85 ARG A N 1
ATOM 684 C CA . ARG A 1 85 ? 12.808 9.753 -22.841 1.00 37.53 85 ARG A CA 1
ATOM 685 C C . ARG A 1 85 ? 13.477 11.112 -22.930 1.00 37.53 85 ARG A C 1
ATOM 687 O O . ARG A 1 85 ? 12.704 12.091 -23.051 1.00 37.53 85 ARG A O 1
#

Secondary structure (DSSP, 8-state):
---------PPPHHHHHHHHHHHHHH-GGGGG-SSHHHHHHHHHHHHHHHHTTS-HHHHHH-HHHHHHHHHHHHHHHSS------

pLDDT: mean 79.24, std 18.87, range [35.38, 94.38]

Radius of gyration: 14.04 Å; chains: 1; bounding box: 25×43×35 Å

Sequence (85 aa):
MLQVNAFAQRYPVLVEYELMERCISGDARSRGYNTHDALQVFCACTIEEAQKKVKYKAMLKKPERFAEAFRKAQDKCSKRPKGRR